Protein AF-A0A7S6MSR7-F1 (afdb_monomer)

Foldseek 3Di:
DQDLVNLLVVLLVVCCVVPVCLCVVPVPDDPVVSSLVSLVVSLLVVLLCLQPPDDDDDSLVVLVVSLCLLVVVDDLPPRSSSSSNVCSCVVVVDDCVVVVVSSVQSVLSSVVVVVVDDDGDDDD

Solvent-accessible surface area (backbone atoms only — not comparable to full-atom values): 7044 Å² total; per-residue (Å²): 133,86,51,71,67,55,12,33,52,48,16,46,52,53,37,45,76,78,31,87,59,48,66,69,77,37,68,87,45,54,74,66,55,42,38,41,50,17,14,54,49,37,50,52,49,53,44,45,47,48,32,76,43,98,64,92,74,62,57,66,61,55,49,53,48,52,51,32,33,68,68,63,74,46,77,47,86,82,45,44,45,42,50,27,34,37,53,36,34,65,75,68,65,53,77,55,65,67,56,51,56,50,51,50,49,30,50,53,47,37,58,24,71,78,65,81,64,82,75,84,83,84,87,125

Mean predicted aligned error: 6.9 Å

Secondary structure (DSSP, 8-state):
---HHHHHHHHHHHHHHH-TTHHHHHTTS-HHHHHHHHHHHHHHHHHHHHHHS--SS-HHHHHHHHHHHHTT-S--TT-HHHHHHHHHHHHHT--SHHHHHHHHHHHHHHHHTTTT--------

Nearest PDB structures (foldseek):
  8isa-assembly1_A-2  TM=8.353E-01  e=8.833E-05  Halobacillus halophilus
  4hd1-assembly1_A  TM=8.402E-01  e=3.997E-04  Alicyclobacillus acidocaldarius subsp. acidocaldarius DSM 446
  5iys-assembly1_A  TM=8.259E-01  e=1.882E-02  Enterococcus hirae ATCC 9790
  4ea1-assembly1_A  TM=7.637E-01  e=4.802E-02  Staphylococcus aureus
  8gr5-assembly1_A  TM=5.911E-01  e=2.509E+00  Taiwanofungus camphoratus

Radius of gyration: 14.9 Å; Cα contacts (8 Å, |Δi|>4): 122; chains: 1; bounding box: 32×30×42 Å

pLDDT: mean 85.35, std 15.21, range [43.88, 97.56]

Sequence (124 aa):
MSSLDDAYSWCLKFAKSHYENFPVVSVLLTKQAQRALAAVYAIARIGDDIADEPFTGNRLEALATLDAVVDNRIEPGGHPAYMAIQDTISKFRLPTDPFHRLFMAFRFDAENSASGTAQPPTIR

Structure (mmCIF, N/CA/C/O backbone):
data_AF-A0A7S6MSR7-F1
#
_entry.id   AF-A0A7S6MSR7-F1
#
loop_
_atom_site.group_PDB
_atom_site.id
_atom_site.type_symbol
_atom_site.label_atom_id
_atom_site.label_alt_id
_atom_site.label_comp_id
_atom_site.label_asym_id
_atom_site.label_entity_id
_atom_site.label_seq_id
_atom_site.pdbx_PDB_ins_code
_atom_site.Cartn_x
_atom_site.Cartn_y
_atom_site.Cartn_z
_atom_site.occupancy
_atom_site.B_iso_or_equiv
_atom_site.auth_seq_id
_atom_site.auth_comp_id
_atom_site.auth_asym_id
_atom_site.auth_atom_id
_atom_site.pdbx_PDB_model_num
ATOM 1 N N . MET A 1 1 ? 15.281 3.561 10.563 1.00 50.84 1 MET A N 1
ATOM 2 C CA . MET A 1 1 ? 14.127 2.637 10.543 1.00 50.84 1 MET A CA 1
ATOM 3 C C . MET A 1 1 ? 12.873 3.474 10.728 1.00 50.84 1 MET A C 1
ATOM 5 O O . MET A 1 1 ? 12.787 4.159 11.737 1.00 50.84 1 MET A O 1
ATOM 9 N N . SER A 1 2 ? 11.974 3.507 9.741 1.00 68.19 2 SER A N 1
ATOM 10 C CA . SER A 1 2 ? 10.660 4.155 9.893 1.00 68.19 2 SER A CA 1
ATOM 11 C C . SER A 1 2 ? 9.809 3.318 10.849 1.00 68.19 2 SER A C 1
ATOM 13 O O . SER A 1 2 ? 9.851 2.094 10.754 1.00 68.19 2 SER A O 1
ATOM 15 N N . SER A 1 3 ? 9.053 3.931 11.762 1.00 91.00 3 SER A N 1
ATOM 16 C CA . SER A 1 3 ? 8.122 3.182 12.618 1.00 91.00 3 SER A CA 1
ATOM 17 C C . SER A 1 3 ? 6.852 2.785 11.848 1.00 91.00 3 SER A C 1
ATOM 19 O O . SER A 1 3 ? 6.550 3.362 10.799 1.00 91.00 3 SER A O 1
ATOM 21 N N . LEU A 1 4 ? 6.083 1.807 12.350 1.00 93.25 4 LEU A N 1
ATOM 22 C CA . LEU A 1 4 ? 4.790 1.429 11.750 1.00 93.25 4 LEU A CA 1
ATOM 23 C C . LEU A 1 4 ? 3.787 2.589 11.759 1.00 93.25 4 LEU A C 1
ATOM 25 O O . LEU A 1 4 ? 3.007 2.740 10.820 1.00 93.25 4 LEU A O 1
ATOM 29 N N . ASP A 1 5 ? 3.809 3.432 12.791 1.00 94.25 5 ASP A N 1
ATOM 30 C CA . ASP A 1 5 ? 2.916 4.590 12.854 1.00 94.25 5 ASP A CA 1
ATOM 31 C C . ASP A 1 5 ? 3.286 5.646 11.801 1.00 94.25 5 ASP A C 1
ATOM 33 O O . ASP A 1 5 ? 2.397 6.185 11.136 1.00 94.25 5 ASP A O 1
ATOM 37 N N . ASP A 1 6 ? 4.585 5.859 11.564 1.00 94.44 6 ASP A N 1
ATOM 38 C CA . ASP A 1 6 ? 5.070 6.711 10.472 1.00 94.44 6 ASP A CA 1
ATOM 39 C C . ASP A 1 6 ? 4.664 6.146 9.109 1.00 94.44 6 ASP A C 1
ATOM 41 O O . ASP A 1 6 ? 4.242 6.895 8.227 1.00 94.44 6 ASP A O 1
ATOM 45 N N . ALA A 1 7 ? 4.721 4.821 8.953 1.00 95.62 7 ALA A N 1
ATOM 46 C CA . ALA A 1 7 ? 4.325 4.138 7.729 1.00 95.62 7 ALA A CA 1
ATOM 47 C C . ALA A 1 7 ? 2.842 4.348 7.394 1.00 95.62 7 ALA A C 1
ATOM 49 O O . ALA A 1 7 ? 2.497 4.768 6.285 1.00 95.62 7 ALA A O 1
ATOM 50 N N . TYR A 1 8 ? 1.958 4.157 8.373 1.00 95.81 8 TYR A N 1
ATOM 51 C CA . TYR A 1 8 ? 0.536 4.454 8.207 1.00 95.81 8 TYR A CA 1
ATOM 52 C C . TYR A 1 8 ? 0.258 5.946 8.013 1.00 95.81 8 TYR A C 1
ATOM 54 O O . TYR A 1 8 ? -0.616 6.317 7.226 1.00 95.81 8 TYR A O 1
ATOM 62 N N . SER A 1 9 ? 0.993 6.815 8.707 1.00 94.94 9 SER A N 1
ATOM 63 C CA . SER A 1 9 ? 0.863 8.267 8.562 1.00 94.94 9 SER A CA 1
ATOM 64 C C . SER A 1 9 ? 1.267 8.736 7.166 1.00 94.94 9 SER A C 1
ATOM 66 O O . SER A 1 9 ? 0.607 9.609 6.600 1.00 94.94 9 SER A O 1
ATOM 68 N N . TRP A 1 10 ? 2.307 8.135 6.588 1.00 95.69 10 TRP A N 1
ATOM 69 C CA . TRP A 1 10 ? 2.696 8.353 5.200 1.00 95.69 10 TRP A CA 1
ATOM 70 C C . TRP A 1 10 ? 1.579 7.916 4.248 1.00 95.69 10 TRP A C 1
ATOM 72 O O . TRP A 1 10 ? 1.139 8.725 3.433 1.00 95.69 10 TRP A O 1
ATOM 82 N N . CYS A 1 11 ? 1.033 6.704 4.421 1.00 95.06 11 CYS A N 1
ATOM 83 C CA . CYS A 1 11 ? -0.049 6.194 3.569 1.00 95.06 11 CYS A CA 1
ATOM 84 C C . CYS A 1 11 ? -1.290 7.092 3.618 1.00 95.06 11 CYS A C 1
ATOM 86 O O . CYS A 1 11 ? -1.895 7.369 2.590 1.00 95.06 11 CYS A O 1
ATOM 88 N N . LEU A 1 12 ? -1.657 7.598 4.799 1.00 92.88 12 LEU A N 1
ATOM 89 C CA . LEU A 1 12 ? -2.781 8.525 4.953 1.00 92.88 12 LEU A CA 1
ATOM 90 C C . LEU A 1 12 ? -2.549 9.857 4.235 1.00 92.88 12 LEU A C 1
ATOM 92 O O . LEU A 1 12 ? -3.489 10.407 3.666 1.00 92.88 12 LEU A O 1
ATOM 96 N N . LYS A 1 13 ? -1.329 10.402 4.288 1.00 92.62 13 LYS A N 1
ATOM 97 C CA . LYS A 1 13 ? -0.987 11.642 3.577 1.00 92.62 13 LYS A CA 1
ATOM 98 C C . LYS A 1 13 ? -1.021 11.426 2.067 1.00 92.62 13 LYS A C 1
ATOM 100 O O . LYS A 1 13 ? -1.648 12.219 1.376 1.00 92.62 13 LYS A O 1
ATOM 105 N N . PHE A 1 14 ? -0.421 10.334 1.598 1.00 92.75 14 PHE A N 1
ATOM 106 C CA . PHE A 1 14 ? -0.408 9.943 0.191 1.00 92.75 14 PHE A CA 1
ATOM 107 C C . PHE A 1 14 ? -1.828 9.710 -0.347 1.00 92.75 14 PHE A C 1
ATOM 109 O O . PHE A 1 14 ? -2.231 10.297 -1.344 1.00 92.75 14 PHE A O 1
ATOM 116 N N . ALA A 1 15 ? -2.657 8.948 0.368 1.00 89.44 15 ALA A N 1
ATOM 117 C CA . ALA A 1 15 ? -4.041 8.720 -0.037 1.00 89.44 15 ALA A CA 1
ATOM 118 C C . ALA A 1 15 ? -4.845 10.029 -0.131 1.00 89.44 15 ALA A C 1
ATOM 120 O O . ALA A 1 15 ? -5.600 10.224 -1.077 1.00 89.44 15 ALA A O 1
ATOM 121 N N . LYS A 1 16 ? -4.646 10.960 0.810 1.00 86.44 16 LYS A N 1
ATOM 122 C CA . LYS A 1 16 ? -5.314 12.271 0.791 1.00 86.44 16 LYS A CA 1
ATOM 123 C C . LYS A 1 16 ? -4.848 13.184 -0.341 1.00 86.44 16 LYS A C 1
ATOM 125 O O . LYS A 1 16 ? -5.656 13.977 -0.805 1.00 86.44 16 LYS A O 1
ATOM 130 N N . SER A 1 17 ? -3.583 13.112 -0.764 1.00 85.8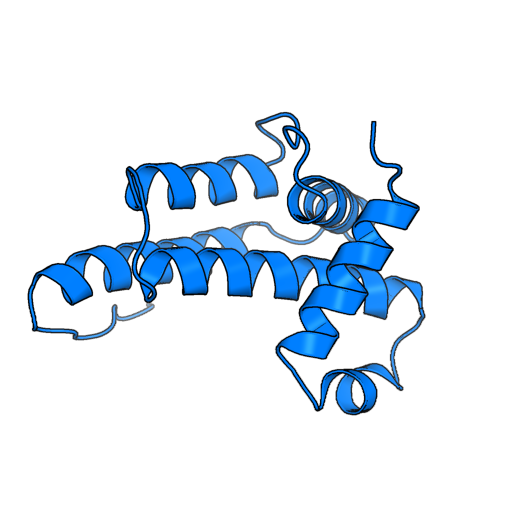8 17 SER A N 1
ATOM 131 C CA . SER A 1 17 ? -3.083 13.951 -1.862 1.00 85.88 17 SER A CA 1
ATOM 132 C C . SER A 1 17 ? -3.552 13.475 -3.234 1.00 85.88 17 SER A C 1
ATOM 134 O O . SER A 1 17 ? -3.654 14.290 -4.140 1.00 85.88 17 SER A O 1
ATOM 136 N N . HIS A 1 18 ? -3.854 12.181 -3.384 1.00 77.25 18 HIS A N 1
ATOM 137 C CA . HIS A 1 18 ? -4.352 11.609 -4.641 1.00 77.25 18 HIS A CA 1
ATOM 138 C C . HIS A 1 18 ? -5.881 11.481 -4.696 1.00 77.25 18 HIS A C 1
ATOM 140 O O . HIS A 1 18 ? -6.443 11.338 -5.777 1.00 77.25 18 HIS A O 1
ATOM 146 N N . TYR A 1 19 ? -6.569 11.522 -3.552 1.00 67.62 19 TYR A N 1
ATOM 147 C CA . TYR A 1 19 ? -8.010 11.301 -3.478 1.00 67.62 19 TYR A CA 1
ATOM 148 C C . TYR A 1 19 ? -8.675 12.363 -2.591 1.00 67.62 19 TYR A C 1
ATOM 150 O O . TYR A 1 19 ? -8.812 12.190 -1.378 1.00 67.62 19 TYR A O 1
ATOM 158 N N . GLU A 1 20 ? -9.124 13.470 -3.197 1.00 59.19 20 GLU A N 1
ATOM 159 C CA . GLU A 1 20 ? -9.737 14.602 -2.473 1.00 59.19 20 GLU A CA 1
ATOM 160 C C . GLU A 1 20 ? -10.959 14.185 -1.627 1.00 59.19 20 GLU A C 1
ATOM 162 O O . GLU A 1 20 ? -11.217 14.756 -0.568 1.00 59.19 20 GLU A O 1
ATOM 167 N N . ASN A 1 21 ? -11.660 13.115 -2.024 1.00 62.81 21 ASN A N 1
ATOM 168 C CA . ASN A 1 21 ? -12.830 12.580 -1.318 1.00 62.81 21 ASN A CA 1
ATOM 169 C C . ASN A 1 21 ? -12.506 11.483 -0.281 1.00 62.81 21 ASN A C 1
ATOM 171 O O . ASN A 1 21 ? -13.427 10.927 0.326 1.00 62.81 21 ASN A O 1
ATOM 175 N N . PHE A 1 22 ? -11.227 11.167 -0.025 1.00 64.19 22 PHE A N 1
ATOM 176 C CA . PHE A 1 22 ? -10.819 10.165 0.978 1.00 64.19 22 PHE A CA 1
ATOM 177 C C . PHE A 1 22 ? -11.432 10.404 2.363 1.00 64.19 22 PHE A C 1
ATOM 179 O O . PHE A 1 22 ? -11.873 9.435 2.991 1.00 64.19 22 PHE A O 1
ATOM 186 N N . PRO A 1 23 ? -11.534 11.657 2.859 1.00 58.16 23 PRO A N 1
ATOM 187 C CA . PRO A 1 23 ? -12.183 11.924 4.135 1.00 58.16 23 PRO A CA 1
ATOM 188 C C . PRO A 1 23 ? -13.647 11.480 4.155 1.00 58.16 23 PRO A C 1
ATOM 190 O O . PRO A 1 23 ? -14.086 10.955 5.167 1.00 58.16 23 PRO A O 1
ATOM 193 N N . VAL A 1 24 ? -14.385 11.619 3.046 1.00 57.94 24 VAL A N 1
ATOM 194 C CA . VAL A 1 24 ? -15.839 11.382 2.996 1.00 57.94 24 VAL A CA 1
ATOM 195 C C . VAL A 1 24 ? -16.168 9.892 3.089 1.00 57.94 24 VAL A C 1
ATOM 197 O O . VAL A 1 24 ? -17.014 9.495 3.886 1.00 57.94 24 VAL A O 1
ATOM 200 N N . VAL A 1 25 ? -15.450 9.050 2.339 1.00 62.12 25 VAL A N 1
ATOM 201 C CA . VAL A 1 25 ? -15.642 7.585 2.350 1.00 62.12 25 VAL A CA 1
ATOM 202 C C . VAL A 1 25 ? -15.179 6.968 3.679 1.00 62.12 25 VAL A C 1
ATOM 204 O O . VAL A 1 25 ? -15.660 5.916 4.094 1.00 62.12 25 VAL A O 1
ATOM 207 N N . SER A 1 26 ? -14.266 7.641 4.385 1.00 65.75 26 SER A N 1
ATOM 208 C CA . SER A 1 26 ? -13.646 7.125 5.603 1.00 65.75 26 SER A CA 1
ATOM 209 C C . SER A 1 26 ? -14.319 7.552 6.913 1.00 65.75 26 SER A C 1
ATOM 211 O O . SER A 1 26 ? -14.018 6.938 7.936 1.00 65.75 26 SER A O 1
ATOM 213 N N . VAL A 1 27 ? -15.253 8.520 6.928 1.00 70.00 27 VAL A N 1
ATOM 214 C CA . VAL A 1 27 ? -15.894 9.008 8.179 1.00 70.00 27 VAL A CA 1
ATOM 215 C C . VAL A 1 27 ? -16.601 7.890 8.959 1.00 70.00 27 VAL A C 1
ATOM 217 O O . VAL A 1 27 ? -16.629 7.922 10.186 1.00 70.00 27 VAL A O 1
ATOM 220 N N . LEU A 1 28 ? -17.127 6.876 8.268 1.00 81.50 28 LEU A N 1
ATOM 221 C CA . LEU A 1 28 ? -17.823 5.739 8.884 1.00 81.50 28 LEU A CA 1
ATOM 222 C C . LEU A 1 28 ? -16.877 4.643 9.416 1.00 81.50 28 LEU A C 1
ATOM 224 O O . LEU A 1 28 ? -17.326 3.717 10.090 1.00 81.50 28 LEU A O 1
ATOM 228 N N . LEU A 1 29 ? -15.576 4.721 9.120 1.00 85.25 29 LEU A N 1
ATOM 229 C CA . LEU A 1 29 ? -14.584 3.711 9.493 1.00 85.25 29 LEU A CA 1
ATOM 230 C C . LEU A 1 29 ? -13.873 4.064 10.805 1.00 85.25 29 LEU A C 1
ATOM 232 O O . LEU A 1 29 ? -13.588 5.224 11.099 1.00 85.25 29 LEU A O 1
ATOM 236 N N . THR A 1 30 ? -13.484 3.040 11.573 1.00 90.56 30 THR A N 1
ATOM 237 C CA . THR A 1 30 ? -12.584 3.229 12.722 1.00 90.56 30 THR A CA 1
ATOM 238 C C . THR A 1 30 ? -11.215 3.722 12.251 1.00 90.56 30 THR A C 1
ATOM 240 O O . THR A 1 30 ? -10.771 3.377 11.157 1.00 90.56 30 THR A O 1
ATOM 243 N N . LYS A 1 31 ? -10.476 4.455 13.097 1.00 89.06 31 LYS A N 1
ATOM 244 C CA . LYS A 1 31 ? -9.116 4.941 12.768 1.00 89.06 31 LYS A CA 1
ATOM 245 C C . LYS A 1 31 ? -8.194 3.839 12.229 1.00 89.06 31 LYS A C 1
ATOM 247 O O . LYS A 1 31 ? -7.373 4.087 11.353 1.00 89.06 31 LYS A O 1
ATOM 252 N N . GLN A 1 32 ? -8.330 2.620 12.748 1.00 91.50 32 GLN A N 1
ATOM 253 C CA . GLN A 1 32 ? -7.532 1.482 12.305 1.00 91.50 32 GLN A CA 1
ATOM 254 C C . GLN A 1 32 ? -7.932 1.004 10.903 1.00 91.50 32 GLN A C 1
ATOM 256 O O . GLN A 1 32 ? -7.057 0.729 10.090 1.00 91.50 32 GLN A O 1
ATOM 261 N N . ALA A 1 33 ? -9.232 0.944 10.606 1.00 91.69 33 ALA A N 1
ATOM 262 C CA . ALA A 1 33 ? -9.719 0.605 9.273 1.00 91.69 33 ALA A CA 1
ATOM 263 C C . ALA A 1 33 ? -9.360 1.689 8.243 1.00 91.69 33 ALA A C 1
ATOM 265 O O . ALA A 1 33 ? -8.976 1.363 7.127 1.00 91.69 33 ALA A O 1
ATOM 266 N N . GLN A 1 34 ? -9.384 2.970 8.629 1.00 92.12 34 GLN A N 1
ATOM 267 C CA . GLN A 1 34 ? -8.916 4.067 7.771 1.00 92.12 34 GLN A CA 1
ATOM 268 C C . GLN A 1 34 ? -7.433 3.922 7.405 1.00 92.12 34 GLN A C 1
ATOM 270 O O . GLN A 1 34 ? -7.057 4.113 6.252 1.00 92.12 34 GLN A O 1
ATOM 275 N N . ARG A 1 35 ? -6.589 3.567 8.382 1.00 94.31 35 ARG A N 1
ATOM 276 C CA . ARG A 1 35 ? -5.154 3.312 8.178 1.00 94.31 35 ARG A CA 1
ATOM 277 C C . ARG A 1 35 ? -4.907 2.125 7.246 1.00 94.31 35 ARG A C 1
ATOM 279 O O . ARG A 1 35 ? -4.106 2.246 6.325 1.00 94.31 35 ARG A O 1
ATOM 286 N N . ALA A 1 36 ? -5.626 1.023 7.454 1.00 94.94 36 ALA A N 1
ATOM 287 C CA . ALA A 1 36 ? -5.571 -0.151 6.586 1.00 94.94 36 ALA A CA 1
ATOM 288 C C . ALA A 1 36 ? -5.992 0.183 5.149 1.00 94.94 36 ALA A C 1
ATOM 290 O O . ALA A 1 36 ? -5.280 -0.136 4.202 1.00 94.94 36 ALA A O 1
ATOM 291 N N . LEU A 1 37 ? -7.110 0.897 4.989 1.00 93.75 37 LEU A N 1
ATOM 292 C CA . LEU A 1 37 ? -7.596 1.333 3.683 1.00 93.75 37 LEU A CA 1
ATOM 293 C C . LEU A 1 37 ? -6.583 2.243 2.978 1.00 93.75 37 LEU A C 1
ATOM 295 O O . LEU A 1 37 ? -6.345 2.079 1.787 1.00 93.75 37 LEU A O 1
ATOM 299 N N . ALA A 1 38 ? -5.957 3.168 3.708 1.00 94.06 38 ALA A N 1
ATOM 300 C CA . ALA A 1 38 ? -4.922 4.034 3.156 1.00 94.06 38 ALA A CA 1
ATOM 301 C C . ALA A 1 38 ? -3.692 3.245 2.681 1.00 94.06 38 ALA A C 1
ATOM 303 O O . ALA A 1 38 ? -3.130 3.580 1.645 1.00 94.06 38 ALA A O 1
ATOM 304 N N . ALA A 1 39 ? -3.284 2.197 3.406 1.00 96.12 39 ALA A N 1
ATOM 305 C CA . ALA A 1 39 ? -2.178 1.331 2.996 1.00 96.12 39 ALA A CA 1
ATOM 306 C C . ALA A 1 39 ? -2.514 0.537 1.723 1.00 96.12 39 ALA A C 1
ATOM 308 O O . ALA A 1 39 ? -1.715 0.508 0.790 1.00 96.12 39 ALA A O 1
ATOM 309 N N . VAL A 1 40 ? -3.719 -0.044 1.653 1.00 96.19 40 VAL A N 1
ATOM 310 C CA . VAL A 1 40 ? -4.217 -0.740 0.452 1.00 96.19 40 VAL A CA 1
ATOM 311 C C . VAL A 1 40 ? -4.259 0.208 -0.745 1.00 96.19 40 VAL A C 1
ATOM 313 O O . VAL A 1 40 ? -3.726 -0.117 -1.803 1.00 96.19 40 VAL A O 1
ATOM 316 N N . TYR A 1 41 ? -4.834 1.399 -0.563 1.00 94.25 41 TYR A N 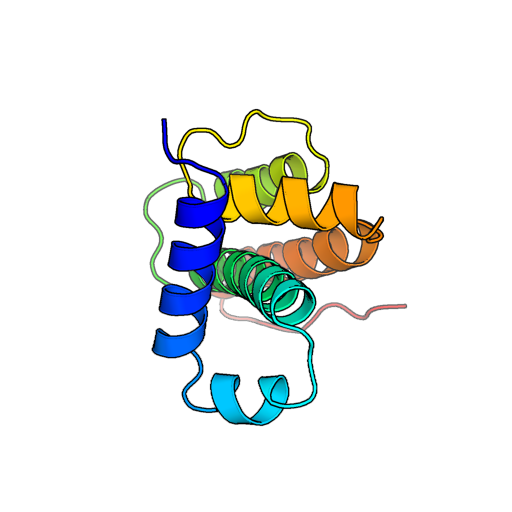1
ATOM 317 C CA . TYR A 1 41 ? -4.902 2.420 -1.605 1.00 94.25 41 TYR A CA 1
ATOM 318 C C . TYR A 1 41 ? -3.510 2.846 -2.079 1.00 94.25 41 TYR A C 1
ATOM 320 O O . TYR A 1 41 ? -3.273 2.932 -3.279 1.00 94.25 41 TYR A O 1
ATOM 328 N N . ALA A 1 42 ? -2.579 3.080 -1.151 1.00 95.38 42 ALA A N 1
ATOM 329 C CA . ALA A 1 42 ? -1.226 3.495 -1.493 1.00 95.38 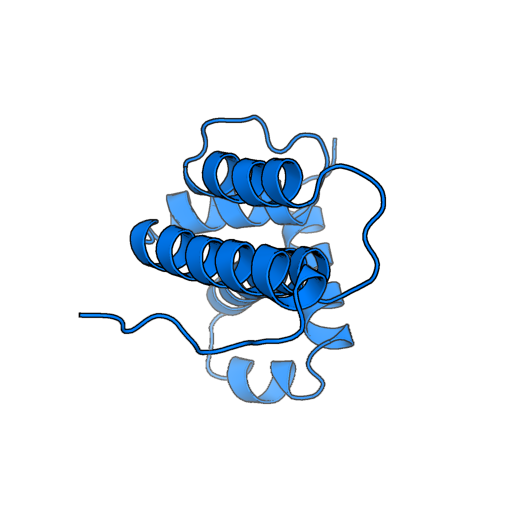42 ALA A CA 1
ATOM 330 C C . ALA A 1 42 ? -0.520 2.463 -2.382 1.00 95.38 42 ALA A C 1
ATOM 332 O O . ALA A 1 42 ? 0.084 2.838 -3.378 1.00 95.38 42 ALA A O 1
ATOM 333 N N . ILE A 1 43 ? -0.637 1.172 -2.063 1.00 96.25 43 ILE A N 1
ATOM 334 C CA . ILE A 1 43 ? -0.049 0.097 -2.873 1.00 96.25 43 ILE A CA 1
ATOM 335 C C . ILE A 1 43 ? -0.700 -0.009 -4.248 1.00 96.25 43 ILE A C 1
ATOM 337 O O . ILE A 1 43 ? 0.009 -0.147 -5.241 1.00 96.25 43 ILE A O 1
ATOM 341 N N . ALA A 1 44 ? -2.030 0.082 -4.312 1.00 95.31 44 ALA A N 1
ATOM 342 C CA . ALA A 1 44 ? -2.745 0.075 -5.581 1.00 95.31 44 ALA A CA 1
ATOM 343 C C . ALA A 1 44 ? -2.293 1.239 -6.474 1.00 95.31 44 ALA A C 1
ATOM 345 O O . ALA A 1 44 ? -1.925 1.012 -7.621 1.00 95.31 44 ALA A O 1
ATOM 346 N N . ARG A 1 45 ? -2.242 2.462 -5.931 1.00 94.31 45 ARG A N 1
ATOM 347 C CA . ARG A 1 45 ? -1.838 3.648 -6.691 1.00 94.31 45 ARG A CA 1
ATOM 348 C C . ARG A 1 45 ? -0.363 3.618 -7.097 1.00 94.31 45 ARG A C 1
ATOM 350 O O . ARG A 1 45 ? -0.063 3.999 -8.213 1.00 94.31 45 ARG A O 1
ATOM 357 N N . ILE A 1 46 ? 0.536 3.105 -6.253 1.00 94.25 46 ILE A N 1
ATOM 358 C CA . ILE A 1 46 ? 1.941 2.894 -6.642 1.00 94.25 46 ILE A CA 1
ATOM 359 C C . ILE A 1 46 ? 2.037 1.933 -7.835 1.00 94.25 46 ILE A C 1
ATOM 361 O O . ILE A 1 46 ? 2.797 2.195 -8.759 1.00 94.25 46 ILE A O 1
ATOM 365 N N . GLY A 1 47 ? 1.286 0.827 -7.831 1.00 94.25 47 GLY A N 1
ATOM 366 C CA . GLY A 1 47 ? 1.275 -0.110 -8.960 1.00 94.25 47 GLY A CA 1
ATOM 367 C C . GLY A 1 47 ? 0.738 0.512 -10.252 1.00 94.25 47 GLY A C 1
ATOM 368 O O . GLY A 1 47 ? 1.320 0.309 -11.312 1.00 94.25 47 GLY A O 1
ATOM 369 N N . ASP A 1 48 ? -0.322 1.305 -10.136 1.00 92.88 48 ASP A N 1
ATOM 370 C CA . ASP A 1 48 ? -0.939 2.063 -11.228 1.00 92.88 48 ASP A CA 1
ATOM 371 C C . ASP A 1 48 ? 0.026 3.114 -11.812 1.00 92.88 48 ASP A C 1
ATOM 373 O O . ASP A 1 48 ? 0.283 3.120 -13.012 1.00 92.88 48 ASP A O 1
ATOM 377 N N . ASP A 1 49 ? 0.669 3.916 -10.954 1.00 92.12 49 ASP A N 1
ATOM 378 C CA . ASP A 1 49 ? 1.705 4.884 -11.344 1.00 92.12 49 ASP A CA 1
ATOM 379 C C . ASP A 1 49 ? 2.867 4.192 -12.068 1.00 92.12 49 ASP A C 1
ATOM 381 O O . ASP A 1 49 ? 3.359 4.676 -13.086 1.00 92.12 49 ASP A O 1
ATOM 385 N N . ILE A 1 50 ? 3.297 3.027 -11.565 1.00 93.06 50 ILE A N 1
ATOM 386 C CA . ILE A 1 50 ? 4.327 2.225 -12.225 1.00 93.06 50 ILE A CA 1
ATOM 387 C C . ILE A 1 50 ? 3.859 1.818 -13.621 1.00 93.06 50 ILE A C 1
ATOM 389 O O . ILE A 1 50 ? 4.682 1.870 -14.528 1.00 93.06 50 ILE A O 1
ATOM 393 N N . ALA A 1 51 ? 2.602 1.415 -13.816 1.00 90.44 51 ALA A N 1
ATOM 394 C CA . ALA A 1 51 ? 2.086 0.957 -15.106 1.00 90.44 51 ALA A CA 1
ATOM 395 C C . ALA A 1 51 ? 1.935 2.085 -16.139 1.00 90.44 51 ALA A C 1
ATOM 397 O O . ALA A 1 51 ? 2.424 1.943 -17.266 1.00 90.44 51 ALA A O 1
ATOM 398 N N . ASP A 1 52 ? 1.322 3.198 -15.735 1.00 86.81 52 ASP A N 1
ATOM 399 C CA . ASP A 1 52 ? 0.800 4.218 -16.650 1.00 86.81 52 ASP A CA 1
ATOM 400 C C . ASP A 1 52 ? 1.697 5.453 -16.794 1.00 86.81 52 ASP A C 1
ATOM 402 O O . ASP A 1 52 ? 1.726 6.079 -17.858 1.00 86.81 52 ASP A O 1
ATOM 406 N N . GLU A 1 53 ? 2.465 5.816 -15.763 1.00 86.75 53 GLU A N 1
ATOM 407 C CA . GLU A 1 53 ? 3.319 7.004 -15.806 1.00 86.75 53 GLU A CA 1
ATOM 408 C C . GLU A 1 53 ? 4.730 6.684 -16.335 1.00 86.75 53 GLU A C 1
ATOM 410 O O . GLU A 1 53 ? 5.192 5.536 -16.274 1.00 86.75 53 GLU A O 1
ATOM 415 N N . PRO A 1 54 ? 5.467 7.678 -16.879 1.00 85.94 54 PRO A N 1
ATOM 416 C CA . PRO A 1 54 ? 6.865 7.497 -17.254 1.00 85.94 54 PRO A CA 1
ATOM 417 C C . PRO A 1 54 ? 7.693 6.950 -16.084 1.00 85.94 54 PRO A C 1
ATOM 419 O O . PRO A 1 54 ? 7.888 7.617 -15.070 1.00 85.94 54 PRO A O 1
ATOM 422 N N .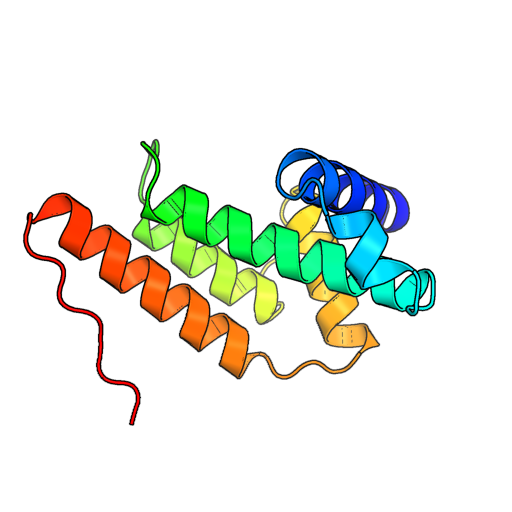 PHE A 1 55 ? 8.215 5.735 -16.243 1.00 85.38 55 PHE A N 1
ATOM 423 C CA . PHE A 1 55 ? 8.916 5.017 -15.185 1.00 85.38 55 PHE A CA 1
ATOM 424 C C . PHE A 1 55 ? 10.391 4.823 -15.542 1.00 85.38 55 PHE A C 1
ATOM 426 O O . PHE A 1 55 ? 10.726 4.411 -16.654 1.00 85.38 55 PHE A O 1
ATOM 433 N N . THR A 1 56 ? 11.287 5.109 -14.593 1.00 87.19 56 THR A N 1
ATOM 434 C CA . THR A 1 56 ? 12.725 4.854 -14.761 1.00 87.19 56 THR A CA 1
ATOM 435 C C . THR A 1 56 ? 13.059 3.458 -14.245 1.00 87.19 56 THR A C 1
ATOM 437 O O . THR A 1 56 ? 12.886 3.183 -13.062 1.00 87.19 56 THR A O 1
ATOM 440 N N . GLY A 1 57 ? 13.595 2.595 -15.111 1.00 87.75 57 GLY A N 1
ATOM 441 C CA . GLY A 1 57 ? 13.994 1.229 -14.760 1.00 87.75 57 GLY A CA 1
ATOM 442 C C . GLY A 1 57 ? 13.078 0.167 -15.367 1.00 87.75 57 GLY A C 1
ATOM 443 O O . GLY A 1 57 ? 12.376 0.421 -16.345 1.00 87.75 57 GLY A O 1
ATOM 444 N N . ASN A 1 58 ? 13.109 -1.046 -14.808 1.00 90.69 58 ASN A N 1
ATOM 445 C CA . ASN A 1 58 ? 12.296 -2.156 -15.296 1.00 90.69 58 ASN A CA 1
ATOM 446 C C . ASN A 1 58 ? 10.924 -2.169 -14.608 1.00 90.69 58 ASN A C 1
ATOM 448 O O . ASN A 1 58 ? 10.788 -2.563 -13.450 1.00 90.69 58 ASN A O 1
ATOM 452 N N . ARG A 1 59 ? 9.898 -1.755 -15.353 1.00 91.25 59 ARG A N 1
ATOM 453 C CA . ARG A 1 59 ? 8.509 -1.680 -14.890 1.00 91.25 59 ARG A CA 1
ATOM 454 C C . ARG A 1 59 ? 7.957 -3.031 -14.421 1.00 91.25 59 ARG A C 1
ATOM 456 O O . ARG A 1 59 ? 7.315 -3.100 -13.378 1.00 91.25 59 ARG A O 1
ATOM 463 N N . LEU A 1 60 ? 8.235 -4.111 -15.153 1.00 91.50 60 LEU A N 1
ATOM 464 C CA . LEU A 1 60 ? 7.734 -5.447 -14.809 1.00 91.50 60 LEU A CA 1
ATOM 465 C C . LEU A 1 60 ? 8.377 -5.984 -13.527 1.00 91.50 60 LEU A C 1
ATOM 467 O O . LEU A 1 60 ? 7.698 -6.602 -12.711 1.00 91.50 60 LEU A O 1
ATOM 471 N N . GLU A 1 61 ? 9.664 -5.705 -13.319 1.00 92.12 61 GLU A N 1
ATOM 472 C CA . GLU A 1 61 ? 10.372 -6.053 -12.082 1.00 92.12 61 GLU A CA 1
ATOM 473 C C . GLU A 1 61 ? 9.839 -5.260 -10.878 1.00 92.12 61 GLU A C 1
ATOM 475 O O . GLU A 1 61 ? 9.618 -5.820 -9.800 1.00 92.12 61 GLU A O 1
ATOM 480 N N . ALA A 1 62 ? 9.554 -3.969 -11.069 1.00 92.25 62 ALA A N 1
ATOM 481 C CA . ALA A 1 62 ? 8.935 -3.139 -10.041 1.00 92.25 62 ALA A CA 1
ATOM 482 C C . ALA A 1 62 ? 7.539 -3.662 -9.652 1.00 92.25 62 ALA A C 1
ATOM 484 O O . ALA A 1 62 ? 7.240 -3.792 -8.466 1.00 92.25 62 ALA A O 1
ATOM 485 N N . LEU A 1 63 ? 6.713 -4.055 -10.627 1.00 93.69 63 LEU A N 1
ATOM 486 C CA . LEU A 1 63 ? 5.406 -4.670 -10.364 1.00 93.69 63 LEU A CA 1
ATOM 487 C C . LEU A 1 63 ? 5.527 -6.046 -9.692 1.00 93.69 63 LEU A C 1
ATOM 489 O O . LEU A 1 63 ? 4.757 -6.345 -8.783 1.00 93.69 63 LEU A O 1
ATOM 493 N N . ALA A 1 64 ? 6.506 -6.871 -10.073 1.00 92.88 64 ALA A N 1
ATOM 494 C CA . ALA A 1 64 ? 6.768 -8.153 -9.409 1.00 92.88 64 ALA A CA 1
ATOM 495 C C . ALA A 1 64 ? 7.227 -7.976 -7.949 1.00 92.88 64 ALA A C 1
ATOM 497 O O . ALA A 1 64 ? 6.937 -8.810 -7.090 1.00 92.88 64 ALA A O 1
ATOM 498 N N . THR A 1 65 ? 7.900 -6.863 -7.641 1.00 93.62 65 THR A N 1
ATOM 499 C CA . THR A 1 65 ? 8.247 -6.509 -6.259 1.00 93.62 65 THR A CA 1
ATOM 500 C C . THR A 1 65 ? 6.986 -6.316 -5.416 1.00 93.62 65 THR A C 1
ATOM 502 O O . THR A 1 65 ? 6.958 -6.765 -4.273 1.00 93.62 65 THR A O 1
ATOM 505 N N . LEU A 1 66 ? 5.917 -5.730 -5.968 1.00 94.81 66 LEU A N 1
ATOM 506 C CA . LEU A 1 66 ? 4.656 -5.549 -5.239 1.00 94.81 66 LEU A CA 1
ATOM 507 C C . LEU A 1 66 ? 3.996 -6.883 -4.867 1.00 94.81 66 LEU A C 1
ATOM 509 O O . LEU A 1 66 ? 3.501 -7.004 -3.747 1.00 94.81 66 LEU A O 1
ATOM 513 N N . ASP A 1 67 ? 4.053 -7.900 -5.738 1.00 94.94 67 ASP A N 1
ATOM 514 C CA . ASP A 1 67 ? 3.608 -9.260 -5.392 1.00 94.94 67 ASP A CA 1
ATOM 515 C C . ASP A 1 67 ? 4.392 -9.806 -4.191 1.00 94.94 67 ASP A C 1
ATOM 517 O O . ASP A 1 67 ? 3.813 -10.301 -3.225 1.00 94.94 67 ASP A O 1
ATOM 521 N N . ALA A 1 68 ? 5.720 -9.663 -4.212 1.00 94.88 68 ALA A N 1
ATOM 522 C CA . ALA A 1 68 ? 6.570 -10.1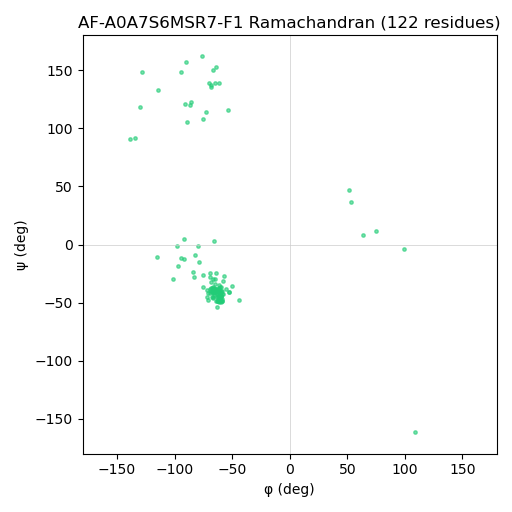26 -3.122 1.00 94.88 68 ALA A CA 1
ATOM 523 C C . ALA A 1 68 ? 6.311 -9.367 -1.806 1.00 94.88 68 ALA A C 1
ATOM 525 O O . ALA A 1 68 ? 6.398 -9.967 -0.730 1.00 94.88 68 ALA A O 1
ATOM 526 N N . VAL A 1 69 ? 5.972 -8.073 -1.877 1.00 95.31 69 VAL A N 1
ATOM 527 C CA . VAL A 1 69 ? 5.575 -7.273 -0.710 1.00 95.31 69 VAL A CA 1
ATOM 528 C C . VAL A 1 69 ? 4.291 -7.823 -0.096 1.00 95.31 69 VAL A C 1
ATOM 530 O O . VAL A 1 69 ? 4.288 -8.093 1.105 1.00 95.31 69 VAL A O 1
ATOM 533 N N . VAL A 1 70 ? 3.217 -7.997 -0.879 1.00 95.44 70 VAL A N 1
ATOM 534 C CA . VAL A 1 70 ? 1.910 -8.433 -0.341 1.00 95.44 70 VAL A CA 1
ATOM 535 C C . VAL A 1 70 ? 1.926 -9.880 0.149 1.00 95.44 70 VAL A C 1
ATOM 537 O O . VAL A 1 70 ? 1.231 -10.199 1.110 1.00 95.44 70 VAL A O 1
ATOM 540 N N . ASP A 1 71 ? 2.785 -10.721 -0.429 1.00 95.44 71 ASP A N 1
ATOM 541 C CA . ASP A 1 71 ? 3.044 -12.085 0.044 1.00 95.44 71 ASP A CA 1
ATOM 542 C C . ASP A 1 71 ? 3.994 -12.148 1.249 1.00 95.44 71 ASP A C 1
ATOM 544 O O . ASP A 1 71 ? 4.302 -13.238 1.739 1.00 95.44 71 ASP A O 1
ATOM 548 N N . ASN A 1 72 ? 4.494 -11.000 1.719 1.00 92.38 72 ASN A N 1
ATOM 549 C CA . ASN A 1 72 ? 5.468 -10.907 2.804 1.00 92.38 72 ASN A CA 1
ATOM 550 C C . ASN A 1 72 ? 6.727 -11.771 2.559 1.00 92.38 72 ASN A C 1
ATOM 552 O O . ASN A 1 72 ? 7.267 -12.388 3.476 1.00 92.38 72 ASN A O 1
ATOM 556 N N . ARG A 1 73 ? 7.178 -11.851 1.298 1.00 90.25 73 ARG A N 1
ATOM 557 C CA . ARG A 1 73 ? 8.365 -12.620 0.867 1.00 90.25 73 ARG A CA 1
ATOM 558 C C . ARG A 1 73 ? 9.648 -11.804 0.869 1.00 90.25 73 ARG A C 1
ATOM 560 O O . ARG A 1 73 ? 10.730 -12.370 0.732 1.00 90.25 73 ARG A O 1
ATOM 567 N N . ILE A 1 74 ? 9.523 -10.490 0.993 1.00 87.50 74 ILE A N 1
ATOM 568 C CA . ILE A 1 74 ? 10.648 -9.574 1.101 1.00 87.50 74 ILE A CA 1
ATOM 569 C C . ILE A 1 74 ? 10.465 -8.666 2.302 1.00 87.50 74 ILE A C 1
ATOM 571 O O . ILE A 1 74 ? 9.348 -8.277 2.652 1.00 87.50 74 ILE A O 1
ATOM 575 N N . GLU A 1 75 ? 11.591 -8.292 2.893 1.00 83.31 75 GLU A N 1
ATOM 576 C CA . GLU A 1 75 ? 11.615 -7.196 3.844 1.00 83.31 75 GLU A CA 1
ATOM 577 C C . GLU A 1 75 ? 11.158 -5.914 3.132 1.00 83.31 75 GLU A C 1
ATOM 579 O O . GLU A 1 75 ? 11.580 -5.664 1.998 1.00 83.31 75 GLU A O 1
ATOM 584 N N . PRO A 1 76 ? 10.344 -5.059 3.772 1.00 73.19 76 PRO A N 1
ATOM 585 C CA . PRO A 1 76 ? 9.730 -3.894 3.132 1.00 73.19 76 PRO A CA 1
ATOM 586 C C . PRO A 1 76 ? 10.731 -2.811 2.684 1.00 73.19 76 PRO A C 1
ATOM 588 O O . PRO A 1 76 ? 10.326 -1.758 2.191 1.00 73.19 76 PRO A O 1
ATOM 591 N N . GLY A 1 77 ? 12.041 -3.045 2.844 1.00 64.75 77 GLY A N 1
ATOM 592 C CA . GLY A 1 77 ? 13.106 -2.388 2.077 1.00 64.75 77 GLY A CA 1
ATOM 593 C C . GLY A 1 77 ? 13.237 -0.876 2.265 1.00 64.75 77 GLY A C 1
ATOM 594 O O . GLY A 1 77 ? 14.004 -0.238 1.554 1.00 64.75 77 GLY A O 1
ATOM 595 N N . GLY A 1 78 ? 12.507 -0.291 3.217 1.00 72.88 78 GLY A N 1
ATOM 596 C CA . GLY A 1 78 ? 12.528 1.138 3.520 1.00 72.88 78 GLY A CA 1
ATOM 597 C C . GLY A 1 78 ? 11.381 1.959 2.927 1.00 72.88 78 GLY A C 1
ATOM 598 O O . GLY A 1 78 ? 11.293 3.137 3.269 1.00 72.88 78 GLY A O 1
ATOM 599 N N . HIS A 1 79 ? 10.477 1.387 2.118 1.00 90.00 79 HIS A N 1
ATOM 600 C CA . HIS A 1 79 ? 9.309 2.138 1.643 1.00 90.00 79 HIS A CA 1
ATOM 601 C C . HIS A 1 79 ? 8.153 2.073 2.665 1.00 90.00 79 HIS A C 1
ATOM 603 O O . HIS A 1 79 ? 7.673 0.977 2.974 1.00 90.00 79 HIS A O 1
ATOM 609 N N . PRO A 1 80 ? 7.641 3.217 3.167 1.00 94.44 80 PRO A N 1
ATOM 610 C CA . PRO A 1 80 ? 6.570 3.254 4.167 1.00 94.44 80 PRO A CA 1
ATOM 611 C C . PRO A 1 80 ? 5.321 2.442 3.782 1.00 94.44 80 PRO A C 1
ATOM 613 O O . PRO A 1 80 ? 4.773 1.721 4.614 1.00 94.44 80 PRO A O 1
ATOM 616 N N . ALA A 1 81 ? 4.901 2.492 2.512 1.00 95.25 81 ALA A N 1
ATOM 617 C CA . ALA A 1 81 ? 3.735 1.738 2.037 1.00 95.25 81 ALA A CA 1
ATOM 618 C C . ALA A 1 81 ? 3.893 0.216 2.170 1.00 95.25 81 ALA A C 1
ATOM 620 O O . ALA A 1 81 ? 2.928 -0.463 2.511 1.00 95.25 81 ALA A O 1
ATOM 621 N N . TYR A 1 82 ? 5.099 -0.316 1.939 1.00 95.94 82 TYR A N 1
ATOM 622 C CA . TYR A 1 82 ? 5.350 -1.762 1.958 1.00 95.94 82 TYR A CA 1
ATOM 623 C C . TYR A 1 82 ? 5.224 -2.307 3.377 1.00 95.94 82 TYR A C 1
ATOM 625 O O . TYR A 1 82 ? 4.577 -3.320 3.621 1.00 95.94 82 TYR A O 1
ATOM 633 N N . MET A 1 83 ? 5.763 -1.558 4.335 1.00 95.25 83 MET A N 1
ATOM 634 C CA . MET A 1 83 ? 5.675 -1.909 5.745 1.00 95.25 83 MET A CA 1
ATOM 635 C C . MET A 1 83 ? 4.225 -1.837 6.252 1.00 95.25 83 MET A C 1
ATOM 637 O O . MET A 1 83 ? 3.771 -2.719 6.978 1.00 95.25 83 MET A O 1
ATOM 641 N N . ALA A 1 84 ? 3.472 -0.812 5.834 1.00 96.50 84 ALA A N 1
ATOM 642 C CA . ALA A 1 84 ? 2.074 -0.647 6.222 1.00 96.50 84 ALA A CA 1
ATOM 643 C C . ALA A 1 84 ? 1.157 -1.725 5.620 1.00 96.50 84 ALA A C 1
ATOM 645 O O . ALA A 1 84 ? 0.257 -2.205 6.314 1.00 96.50 84 ALA A O 1
ATOM 646 N N . ILE A 1 85 ? 1.360 -2.122 4.356 1.00 97.31 85 ILE A N 1
ATOM 647 C CA . ILE A 1 85 ? 0.514 -3.145 3.729 1.00 97.31 85 ILE A CA 1
ATOM 648 C C . ILE A 1 85 ? 0.780 -4.537 4.297 1.00 97.31 85 ILE A C 1
ATOM 650 O O . ILE A 1 85 ? -0.177 -5.265 4.541 1.00 97.31 85 ILE A O 1
ATOM 654 N N . GLN A 1 86 ? 2.038 -4.888 4.581 1.00 96.50 86 GLN A N 1
ATOM 655 C CA . GLN A 1 86 ? 2.378 -6.172 5.203 1.00 96.50 86 GLN A CA 1
ATOM 656 C C . GLN A 1 86 ? 1.732 -6.305 6.587 1.00 96.50 86 GLN A C 1
ATOM 658 O O . GLN A 1 86 ? 1.070 -7.308 6.870 1.00 96.50 86 GLN A O 1
ATOM 663 N N . ASP A 1 87 ? 1.828 -5.258 7.419 1.00 95.94 87 ASP A N 1
ATOM 664 C CA . ASP A 1 87 ? 1.124 -5.209 8.707 1.00 95.94 87 ASP A CA 1
ATOM 665 C C . ASP A 1 87 ? -0.398 -5.286 8.514 1.00 95.94 87 ASP A C 1
ATOM 667 O O . ASP A 1 87 ? -1.071 -6.057 9.196 1.00 95.94 87 ASP A O 1
ATOM 671 N N . THR A 1 88 ? -0.949 -4.554 7.540 1.00 97.31 88 THR A N 1
ATOM 672 C CA . THR A 1 88 ? -2.390 -4.554 7.238 1.00 97.31 88 THR A CA 1
ATOM 673 C C . THR A 1 88 ? -2.897 -5.946 6.850 1.00 97.31 88 THR A C 1
ATOM 675 O O . THR A 1 88 ? -3.891 -6.410 7.414 1.00 97.31 88 THR A O 1
ATOM 678 N N . ILE A 1 89 ? -2.220 -6.628 5.923 1.00 97.56 89 ILE A N 1
ATOM 679 C CA . ILE A 1 89 ? -2.588 -7.969 5.452 1.00 97.56 89 ILE A CA 1
ATOM 680 C C . ILE A 1 89 ? -2.554 -8.958 6.615 1.00 97.56 89 ILE A C 1
ATOM 682 O O . ILE A 1 89 ? -3.534 -9.670 6.830 1.00 97.56 89 ILE A O 1
ATOM 686 N N . SER A 1 90 ? -1.482 -8.953 7.410 1.00 96.00 90 SER A N 1
ATOM 687 C CA . SER A 1 90 ? -1.340 -9.836 8.572 1.00 96.00 90 SER A CA 1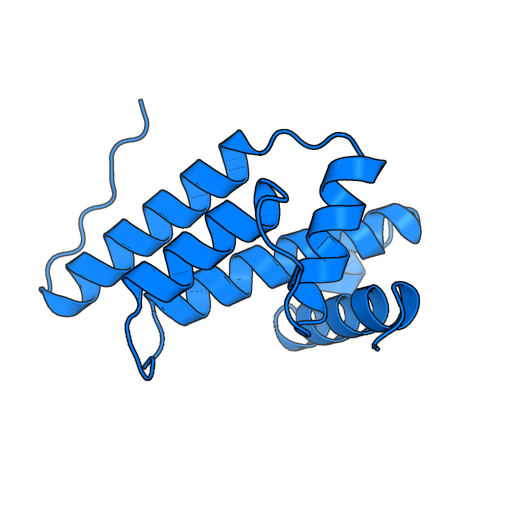
ATOM 688 C C . SER A 1 90 ? -2.423 -9.577 9.627 1.00 96.00 90 SER A C 1
ATOM 690 O O . SER A 1 90 ? -3.123 -10.491 10.072 1.00 96.00 90 SER A O 1
ATOM 692 N N . LYS A 1 91 ? -2.630 -8.306 9.985 1.00 96.31 91 LYS A N 1
ATOM 693 C CA . LYS A 1 91 ? -3.534 -7.888 11.061 1.00 96.31 91 LYS A CA 1
ATOM 694 C C . LYS A 1 91 ? -5.003 -8.146 10.751 1.00 96.31 91 LYS A C 1
ATOM 696 O O . LYS A 1 91 ? -5.755 -8.548 11.638 1.00 96.31 91 LYS A O 1
ATOM 701 N N . PHE A 1 92 ? -5.416 -7.892 9.513 1.00 96.31 92 PHE A N 1
ATOM 702 C CA . PHE 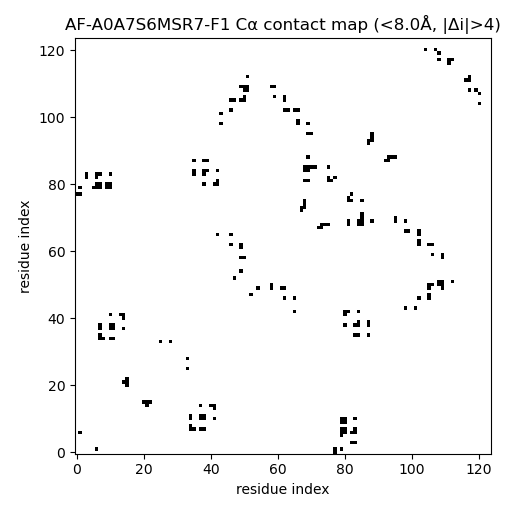A 1 92 ? -6.800 -8.068 9.069 1.00 96.31 92 PHE A CA 1
ATOM 703 C C . PHE A 1 92 ? -7.035 -9.395 8.343 1.00 96.31 92 PHE A C 1
ATOM 705 O O . PHE A 1 92 ? -8.172 -9.677 7.973 1.00 96.31 92 PHE A O 1
ATOM 712 N N . ARG A 1 93 ? -5.987 -10.216 8.179 1.00 96.50 93 ARG A N 1
ATOM 713 C CA . ARG A 1 93 ? -6.014 -11.493 7.449 1.00 96.50 93 ARG A CA 1
ATOM 714 C C . ARG A 1 93 ? -6.617 -11.330 6.056 1.00 96.50 93 ARG A C 1
ATOM 716 O O . ARG A 1 93 ? -7.510 -12.080 5.662 1.00 96.50 93 ARG A O 1
ATOM 723 N N . LEU A 1 94 ? -6.165 -10.301 5.345 1.00 96.56 94 LEU A N 1
ATOM 724 C CA . LEU A 1 94 ? -6.662 -10.024 4.004 1.00 96.56 94 LEU A CA 1
ATOM 725 C C . LEU A 1 94 ? -6.196 -11.129 3.045 1.00 96.56 94 LEU A C 1
ATOM 727 O O . LEU A 1 94 ? -5.032 -11.527 3.113 1.00 96.56 94 LEU A O 1
ATOM 731 N N . PRO A 1 95 ? -7.061 -11.619 2.142 1.00 96.75 95 PRO A N 1
ATOM 732 C CA . PRO A 1 95 ? -6.613 -12.494 1.067 1.00 96.75 95 PRO A CA 1
ATOM 733 C C . PRO A 1 95 ? -5.681 -11.718 0.126 1.00 96.75 95 PRO A C 1
ATOM 735 O O . PRO A 1 95 ? -5.962 -10.562 -0.199 1.00 96.75 95 PRO A O 1
ATOM 738 N N . THR A 1 96 ? -4.592 -12.344 -0.326 1.00 96.38 96 THR A N 1
ATOM 739 C CA . THR A 1 96 ? -3.628 -11.711 -1.246 1.00 96.38 96 THR A CA 1
ATOM 740 C C . THR A 1 96 ? -4.054 -11.809 -2.715 1.00 96.38 96 THR A C 1
ATOM 742 O O . THR A 1 96 ? -3.712 -10.940 -3.511 1.00 96.38 96 THR A O 1
ATOM 745 N N . ASP A 1 97 ? -4.897 -12.787 -3.068 1.00 97.25 97 ASP A N 1
ATOM 746 C CA . ASP A 1 97 ? -5.448 -13.002 -4.418 1.00 97.25 97 ASP A CA 1
ATOM 747 C C . ASP A 1 97 ? -5.942 -11.727 -5.135 1.00 97.25 97 ASP A C 1
ATOM 749 O O . ASP A 1 97 ? -5.572 -11.514 -6.294 1.00 97.25 97 ASP A O 1
ATOM 753 N N . PRO A 1 98 ? -6.745 -10.845 -4.501 1.00 97.31 98 PRO A N 1
ATOM 754 C CA . PRO A 1 98 ? -7.176 -9.600 -5.132 1.00 97.31 98 PRO A CA 1
ATOM 755 C C . PRO A 1 98 ? -6.016 -8.671 -5.509 1.00 97.31 98 PRO A C 1
ATOM 757 O O . PRO A 1 98 ? -6.072 -8.037 -6.561 1.00 97.31 98 PRO A O 1
ATOM 760 N N . PHE A 1 99 ? -4.956 -8.614 -4.697 1.00 97.00 99 PHE A N 1
ATOM 761 C CA . PHE A 1 99 ? -3.770 -7.809 -4.993 1.00 97.00 99 PHE A CA 1
ATOM 762 C C . PHE A 1 99 ? -3.021 -8.371 -6.201 1.00 97.00 99 PHE A C 1
ATOM 764 O O . PHE A 1 99 ? -2.711 -7.622 -7.120 1.00 97.00 99 PHE A O 1
ATOM 771 N N . HIS A 1 100 ? -2.820 -9.690 -6.264 1.00 96.75 100 HIS A N 1
ATOM 772 C CA . HIS A 1 100 ? -2.177 -10.330 -7.417 1.00 96.75 100 HIS A CA 1
ATOM 773 C C . HIS A 1 100 ? -2.947 -10.099 -8.717 1.00 96.75 100 HIS A C 1
ATOM 775 O O . HIS A 1 100 ? -2.351 -9.820 -9.757 1.00 96.75 100 HIS A O 1
ATOM 781 N N . ARG A 1 101 ? -4.283 -10.181 -8.669 1.00 96.56 101 ARG A N 1
ATOM 782 C CA . ARG A 1 101 ? -5.142 -9.889 -9.827 1.00 96.56 101 ARG A CA 1
ATOM 783 C C . ARG A 1 101 ? -5.023 -8.433 -10.265 1.00 96.56 101 ARG A C 1
ATOM 785 O O . ARG A 1 101 ? -4.959 -8.175 -11.463 1.00 96.56 101 ARG A O 1
ATOM 792 N N . LEU A 1 102 ? -4.952 -7.507 -9.310 1.00 95.44 102 LEU A N 1
ATOM 793 C CA . LEU A 1 102 ? -4.741 -6.091 -9.588 1.00 95.44 102 LEU A CA 1
ATOM 794 C C . LEU A 1 102 ? -3.367 -5.841 -10.229 1.00 95.44 102 LEU A C 1
ATOM 796 O O . LEU A 1 102 ? -3.287 -5.221 -11.283 1.00 95.44 102 LEU A O 1
ATOM 800 N N . PHE A 1 103 ? -2.288 -6.384 -9.663 1.00 95.62 103 PHE A N 1
ATOM 801 C CA . PHE A 1 103 ? -0.938 -6.216 -10.216 1.00 95.62 103 PHE A CA 1
ATOM 802 C C . PHE A 1 103 ? -0.763 -6.910 -11.569 1.00 95.62 103 PHE A C 1
ATOM 804 O O . PHE A 1 103 ? 0.006 -6.450 -12.41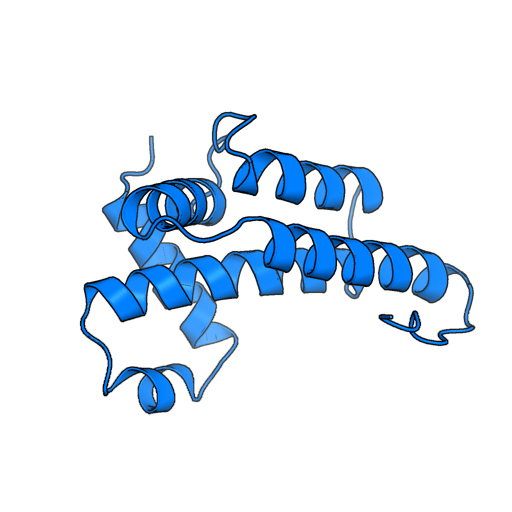1 1.00 95.62 103 PHE A O 1
ATOM 811 N N . MET A 1 104 ? -1.497 -7.997 -11.813 1.00 94.50 104 MET A N 1
ATOM 812 C CA . MET A 1 104 ? -1.571 -8.621 -13.131 1.00 94.50 104 MET A CA 1
ATOM 813 C C . MET A 1 104 ? -2.210 -7.686 -14.165 1.00 94.50 104 MET A C 1
ATOM 815 O O . MET A 1 104 ? -1.702 -7.618 -15.281 1.00 94.50 104 MET A O 1
ATOM 819 N N . ALA A 1 105 ? -3.270 -6.955 -13.805 1.00 93.38 105 ALA A N 1
ATOM 820 C CA . ALA A 1 105 ? -3.858 -5.945 -14.685 1.00 93.38 105 ALA A CA 1
ATOM 821 C C . ALA A 1 105 ? -2.851 -4.821 -14.989 1.00 93.38 105 ALA A C 1
ATOM 823 O O . ALA A 1 105 ? -2.604 -4.536 -16.154 1.00 93.38 105 ALA A O 1
ATOM 824 N N . PHE A 1 106 ? -2.153 -4.303 -13.973 1.00 94.12 106 PHE A N 1
ATOM 825 C CA . PHE A 1 106 ? -1.097 -3.299 -14.168 1.00 94.12 106 PHE A CA 1
ATOM 826 C C . PHE A 1 106 ? 0.037 -3.772 -15.083 1.00 94.12 106 PHE A C 1
ATOM 828 O O . PHE A 1 106 ? 0.519 -3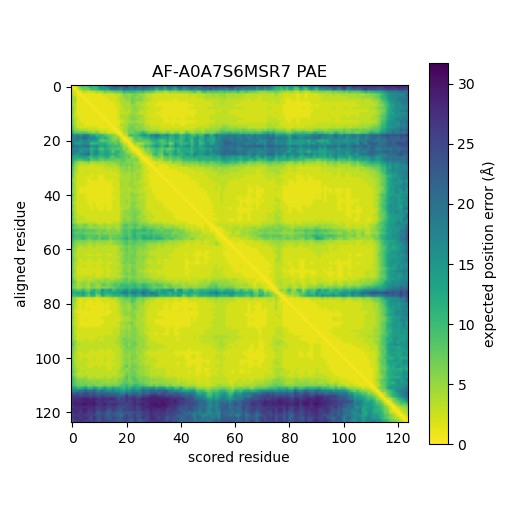.010 -15.916 1.00 94.12 106 PHE A O 1
ATOM 835 N N . ARG A 1 107 ? 0.468 -5.036 -14.969 1.00 93.19 107 ARG A N 1
ATOM 836 C CA . ARG A 1 107 ? 1.468 -5.607 -15.889 1.00 93.19 107 ARG A CA 1
ATOM 837 C C . ARG A 1 107 ? 0.957 -5.653 -17.323 1.00 93.19 107 ARG A C 1
ATOM 839 O O . ARG A 1 107 ? 1.700 -5.329 -18.242 1.00 93.19 107 ARG A O 1
ATOM 846 N N . PHE A 1 108 ? -0.297 -6.050 -17.498 1.00 89.62 108 PHE A N 1
ATOM 847 C CA . PHE A 1 108 ? -0.919 -6.100 -18.811 1.00 89.62 108 PHE A CA 1
ATOM 848 C C . PHE A 1 108 ? -1.002 -4.703 -19.442 1.00 89.62 108 PHE A C 1
ATOM 850 O O . PHE A 1 108 ? -0.640 -4.530 -20.605 1.00 89.62 108 PHE A O 1
ATOM 857 N N . ASP A 1 109 ? -1.411 -3.691 -18.679 1.00 86.81 109 ASP A N 1
ATOM 858 C CA . ASP A 1 109 ? -1.475 -2.313 -19.171 1.00 86.81 109 ASP A CA 1
ATOM 859 C C . ASP A 1 109 ? -0.071 -1.770 -19.481 1.00 86.81 109 ASP A C 1
ATOM 861 O O . ASP A 1 109 ? 0.156 -1.229 -20.561 1.00 86.81 109 ASP A O 1
ATOM 865 N N . ALA A 1 110 ? 0.919 -2.040 -18.625 1.00 86.38 110 ALA A N 1
ATOM 866 C CA . ALA A 1 110 ? 2.322 -1.678 -18.841 1.00 86.38 110 ALA A CA 1
ATOM 867 C C . ALA A 1 110 ? 2.913 -2.200 -20.168 1.00 86.38 110 ALA A C 1
ATOM 869 O O . ALA A 1 110 ? 3.708 -1.505 -20.808 1.00 86.38 110 ALA A O 1
ATOM 870 N N . GLU A 1 111 ? 2.552 -3.418 -20.579 1.00 85.69 111 GLU A N 1
ATOM 871 C CA . GLU A 1 111 ? 2.994 -4.034 -21.838 1.00 85.69 111 GLU A CA 1
ATOM 872 C C . GLU A 1 111 ? 2.264 -3.442 -23.058 1.00 85.69 111 GLU A C 1
ATOM 874 O O . GLU A 1 111 ? 2.860 -3.229 -24.120 1.00 85.69 111 GLU A O 1
ATOM 879 N N . ASN A 1 112 ? 0.978 -3.115 -22.913 1.00 79.62 112 ASN A N 1
ATOM 880 C CA . ASN A 1 112 ? 0.155 -2.595 -24.007 1.00 79.62 112 ASN A CA 1
ATOM 881 C C . ASN A 1 112 ? 0.307 -1.085 -24.223 1.00 79.62 112 ASN A C 1
ATOM 883 O O . ASN A 1 112 ? 0.203 -0.619 -25.361 1.00 79.62 112 ASN A O 1
ATOM 887 N N . SER A 1 113 ? 0.643 -0.329 -23.180 1.00 66.38 113 SER A N 1
ATOM 888 C CA . SER A 1 113 ? 0.997 1.093 -23.259 1.00 66.38 113 SER A CA 1
ATOM 889 C C . SER A 1 113 ? 2.280 1.326 -24.068 1.00 66.38 113 SER A C 1
ATOM 891 O O . SER A 1 113 ? 2.443 2.379 -24.680 1.00 66.38 113 SER A O 1
ATOM 893 N N . ALA A 1 114 ? 3.161 0.321 -24.164 1.00 57.88 114 ALA A N 1
ATOM 894 C CA . ALA A 1 114 ? 4.304 0.330 -25.082 1.00 57.88 114 ALA A CA 1
ATOM 895 C C . ALA A 1 114 ? 3.929 -0.017 -26.541 1.00 57.88 114 ALA A C 1
ATOM 897 O O . ALA A 1 114 ? 4.718 0.239 -27.451 1.00 57.88 114 ALA A O 1
ATOM 898 N N . SER A 1 115 ? 2.735 -0.579 -26.770 1.00 48.53 115 SER A N 1
ATOM 899 C CA . SER A 1 115 ? 2.333 -1.228 -28.030 1.00 48.53 115 SER A CA 1
ATOM 900 C C . SER A 1 115 ? 1.181 -0.526 -28.773 1.00 48.53 115 SER A C 1
ATOM 902 O O . SER A 1 115 ? 0.923 -0.837 -29.932 1.00 48.53 115 SER A O 1
ATOM 904 N N . GLY A 1 116 ? 0.489 0.441 -28.158 1.00 49.25 116 GLY A N 1
ATOM 905 C CA . GLY A 1 116 ? -0.532 1.264 -28.825 1.00 49.25 116 GLY A CA 1
ATOM 906 C C . GLY A 1 116 ? -1.884 0.583 -29.095 1.00 49.25 116 GLY A C 1
ATOM 907 O O . GLY A 1 116 ? -2.709 1.150 -29.808 1.00 49.25 116 GLY A O 1
ATOM 908 N N . THR A 1 117 ? -2.154 -0.596 -28.528 1.00 45.91 117 THR A N 1
ATOM 909 C CA . THR A 1 117 ? -3.456 -1.280 -28.651 1.00 45.91 117 THR A CA 1
ATOM 910 C C . THR A 1 117 ? -3.868 -1.897 -27.315 1.00 45.91 117 THR A C 1
ATOM 912 O O . THR A 1 117 ? -3.525 -3.039 -27.024 1.00 45.91 117 THR A O 1
ATOM 915 N N . ALA A 1 118 ? -4.597 -1.153 -26.483 1.00 48.31 118 ALA A N 1
ATOM 916 C CA . ALA A 1 118 ? -5.140 -1.683 -25.235 1.00 48.31 118 ALA A CA 1
ATOM 917 C C . ALA A 1 118 ? -6.505 -2.345 -25.482 1.00 48.31 118 ALA A C 1
ATOM 919 O O . ALA A 1 118 ? -7.456 -1.688 -25.908 1.00 48.31 118 ALA A O 1
ATOM 920 N N . GLN A 1 119 ? -6.616 -3.641 -25.185 1.00 49.03 119 GLN A N 1
ATOM 921 C CA . GLN A 1 119 ? -7.899 -4.317 -25.000 1.00 49.03 119 GLN A CA 1
ATOM 922 C C . GLN A 1 119 ? -7.845 -5.092 -23.679 1.00 49.03 119 GLN A C 1
ATOM 924 O O . GLN A 1 119 ? -6.986 -5.959 -23.547 1.00 49.03 119 GLN A O 1
ATOM 929 N N . PRO A 1 120 ? -8.704 -4.779 -22.692 1.00 51.16 120 PRO A N 1
ATOM 930 C CA . PRO A 1 120 ? -8.538 -5.276 -21.329 1.00 51.16 120 PRO A CA 1
ATOM 931 C C . PRO A 1 120 ? -8.719 -6.801 -21.234 1.00 51.16 120 PRO A C 1
ATOM 933 O O . PRO A 1 120 ? -9.503 -7.385 -21.995 1.00 51.16 120 PRO A O 1
ATOM 936 N N . PRO A 1 121 ? -8.038 -7.465 -20.281 1.00 50.81 121 PRO A N 1
ATOM 937 C CA . PRO A 1 121 ? -8.127 -8.905 -20.115 1.00 50.81 121 PRO A CA 1
ATOM 938 C C . PRO A 1 121 ? -9.520 -9.303 -19.618 1.00 50.81 121 PRO A C 1
ATOM 940 O O . PRO A 1 121 ? -10.089 -8.704 -18.705 1.00 50.81 121 PRO A O 1
ATOM 943 N N . THR A 1 122 ? -10.082 -10.353 -20.218 1.00 47.47 122 THR A N 1
ATOM 944 C CA . THR A 1 122 ? -11.365 -10.914 -19.784 1.00 47.47 122 THR A CA 1
ATOM 945 C C . THR A 1 122 ? -11.154 -11.719 -18.505 1.00 47.47 122 THR A C 1
ATOM 947 O O . THR A 1 122 ? -10.585 -12.810 -18.540 1.00 47.47 122 THR A O 1
ATOM 950 N N . ILE A 1 123 ? -11.618 -11.190 -17.374 1.00 47.88 123 ILE A N 1
ATOM 951 C CA . ILE A 1 123 ? -11.665 -11.933 -16.112 1.00 47.88 123 ILE A CA 1
ATOM 952 C C . ILE A 1 123 ? -12.803 -12.959 -16.229 1.00 47.88 123 ILE A C 1
ATOM 954 O O . ILE A 1 123 ? -13.964 -12.575 -16.369 1.00 47.88 123 ILE A O 1
ATOM 958 N N . ARG A 1 124 ? -12.459 -14.253 -16.230 1.00 43.88 124 ARG A N 1
ATOM 959 C CA . ARG A 1 124 ? -13.411 -15.365 -16.076 1.00 43.88 124 ARG A CA 1
ATOM 960 C C . ARG A 1 124 ? -13.553 -15.761 -14.614 1.00 43.88 124 ARG A C 1
ATOM 962 O O . ARG A 1 124 ? -12.531 -15.693 -13.890 1.00 43.88 124 ARG A O 1
#